Protein AF-A0A1F9MU24-F1 (afdb_monomer_lite)

Secondary structure (DSSP, 8-state):
-HHHHHHHHHHHHHS-SEEEE-STTEEEEEEEPTT-SS-EEEEEEEEEGGGTEEEEEEEEES-----

Sequence (67 aa):
MLIECMRFAILLFVHPDGRIPQSKDKAILYKKLPRRRDNLVAAVVVETGAGGIVEVITVLVHFEVKR

Radius of gyration: 1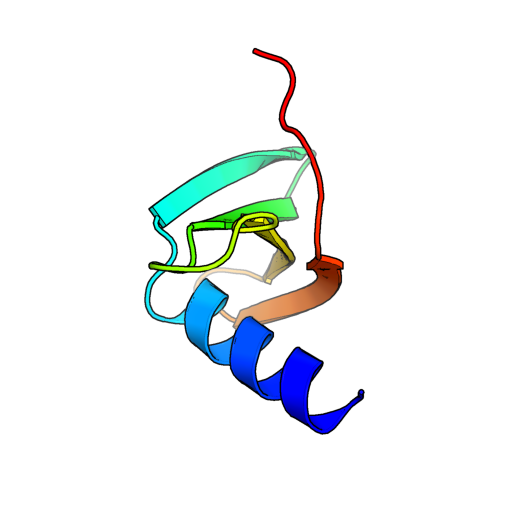1.82 Å; chains: 1; bounding box: 25×28×37 Å

Foldseek 3Di:
DVVVQVVVVVCQLPPFPDWADDPDQWIKGWDAQPPDPQGIKIFIWGQPDPPRDIDTPDIDTSDDDDD

Structure (mmCIF, N/CA/C/O backbone):
data_AF-A0A1F9MU24-F1
#
_entry.id   AF-A0A1F9MU24-F1
#
loop_
_atom_site.group_PDB
_atom_site.id
_atom_site.type_symbol
_atom_site.label_atom_id
_atom_site.labe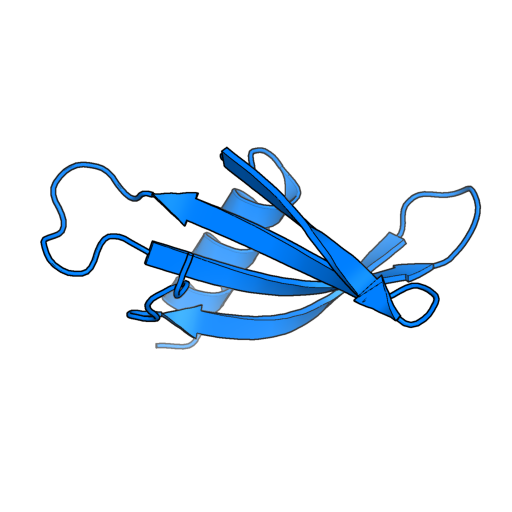l_alt_id
_atom_site.label_comp_id
_atom_site.label_asym_id
_atom_site.label_entity_id
_atom_site.label_seq_id
_atom_site.pdbx_PDB_ins_code
_atom_site.Cartn_x
_atom_site.Cartn_y
_atom_site.Cartn_z
_atom_site.occupancy
_atom_site.B_iso_or_equiv
_atom_site.auth_seq_id
_atom_site.auth_comp_id
_atom_site.auth_asym_id
_atom_site.auth_atom_id
_atom_site.pdbx_PDB_model_num
ATOM 1 N N . MET A 1 1 ? -5.659 -16.715 9.499 1.00 57.44 1 MET A N 1
ATOM 2 C CA . MET A 1 1 ? -4.513 -15.844 9.157 1.00 57.44 1 MET A CA 1
ATOM 3 C C . MET A 1 1 ? -4.463 -15.521 7.660 1.00 57.44 1 MET A C 1
ATOM 5 O O . MET A 1 1 ? -4.701 -14.377 7.317 1.00 57.44 1 MET A O 1
ATOM 9 N N . LEU A 1 2 ? -4.281 -16.496 6.755 1.00 55.44 2 LEU A N 1
ATOM 10 C CA . LEU A 1 2 ? -4.254 -16.262 5.291 1.00 55.44 2 LEU A CA 1
ATOM 11 C C . LEU A 1 2 ? -5.512 -15.574 4.719 1.00 55.44 2 LEU A C 1
ATOM 13 O O . LEU A 1 2 ? -5.399 -14.654 3.915 1.00 55.44 2 LEU A O 1
ATOM 17 N N . ILE A 1 3 ? -6.701 -15.972 5.183 1.00 63.06 3 ILE A N 1
ATOM 18 C CA . ILE A 1 3 ? -7.984 -15.394 4.739 1.00 63.06 3 ILE A CA 1
ATOM 19 C C . ILE A 1 3 ? -8.085 -13.902 5.096 1.00 63.06 3 ILE A C 1
ATOM 21 O O . ILE A 1 3 ? -8.590 -13.103 4.310 1.00 63.06 3 ILE A O 1
ATOM 25 N N . GLU A 1 4 ? -7.575 -13.503 6.263 1.00 66.12 4 GLU A N 1
ATOM 26 C CA . GLU A 1 4 ? -7.591 -12.097 6.676 1.00 66.12 4 GLU A CA 1
ATOM 27 C C . GLU A 1 4 ? -6.616 -11.259 5.850 1.00 66.12 4 GLU A C 1
ATOM 29 O O . GLU A 1 4 ? -6.980 -10.172 5.407 1.00 66.12 4 GLU A O 1
ATOM 34 N N . CYS A 1 5 ? -5.421 -11.785 5.560 1.00 64.62 5 CYS A N 1
ATOM 35 C CA . CYS A 1 5 ? -4.446 -11.106 4.706 1.00 64.62 5 CYS A CA 1
ATOM 36 C C . CYS A 1 5 ? -4.999 -10.837 3.297 1.00 64.62 5 CYS A C 1
ATOM 38 O O . CYS A 1 5 ? -4.849 -9.726 2.792 1.00 64.62 5 CYS A O 1
ATOM 40 N N . MET A 1 6 ? -5.700 -11.806 2.691 1.00 70.38 6 MET A N 1
ATOM 41 C CA . MET A 1 6 ? -6.374 -11.608 1.398 1.00 70.38 6 MET A CA 1
ATOM 42 C C . MET A 1 6 ? -7.455 -10.526 1.470 1.00 70.38 6 MET A C 1
ATOM 44 O O . MET A 1 6 ? -7.543 -9.664 0.595 1.00 70.38 6 MET A O 1
ATOM 48 N N . ARG A 1 7 ? -8.258 -10.532 2.538 1.00 76.81 7 ARG A N 1
ATOM 49 C CA . ARG A 1 7 ? -9.316 -9.537 2.738 1.00 76.81 7 ARG A CA 1
ATOM 50 C C . ARG A 1 7 ? -8.748 -8.123 2.892 1.00 76.81 7 ARG A C 1
ATOM 52 O O . ARG A 1 7 ? -9.324 -7.174 2.365 1.00 76.81 7 ARG A O 1
ATOM 59 N N . PHE A 1 8 ? -7.610 -7.980 3.569 1.00 76.50 8 PHE A N 1
ATOM 60 C CA . PHE A 1 8 ? -6.924 -6.697 3.697 1.00 76.50 8 PHE A CA 1
ATOM 61 C C . PHE A 1 8 ? -6.260 -6.233 2.402 1.00 76.50 8 PHE A C 1
ATOM 63 O O . PHE A 1 8 ? -6.339 -5.048 2.092 1.00 76.50 8 PHE A O 1
ATOM 70 N N . ALA A 1 9 ? -5.659 -7.141 1.631 1.00 74.12 9 ALA A N 1
ATOM 71 C CA . ALA A 1 9 ? -5.057 -6.807 0.341 1.00 74.12 9 ALA A CA 1
ATOM 72 C C . ALA A 1 9 ? -6.088 -6.191 -0.621 1.00 74.12 9 ALA A C 1
ATOM 74 O O . ALA A 1 9 ? -5.834 -5.137 -1.200 1.00 74.12 9 ALA A O 1
ATOM 75 N N . ILE A 1 10 ? -7.287 -6.783 -0.706 1.00 76.38 10 ILE A N 1
ATOM 76 C CA . ILE A 1 10 ? -8.395 -6.237 -1.508 1.00 76.38 10 ILE A CA 1
ATOM 77 C C . ILE A 1 10 ? -8.792 -4.842 -1.007 1.00 76.38 10 ILE A C 1
ATOM 79 O O . ILE A 1 10 ? -8.935 -3.910 -1.794 1.00 76.38 10 ILE A O 1
ATOM 83 N N . LEU A 1 11 ? -8.940 -4.681 0.310 1.00 80.25 11 LEU A N 1
ATOM 84 C CA . LEU A 1 11 ? -9.346 -3.415 0.920 1.00 80.25 11 LEU A CA 1
ATOM 85 C C . LEU A 1 11 ? -8.341 -2.281 0.641 1.00 80.25 11 LEU A C 1
ATOM 87 O O . LEU A 1 11 ? -8.746 -1.150 0.377 1.00 80.25 11 LEU A O 1
ATOM 91 N N . LEU A 1 12 ? -7.043 -2.589 0.696 1.00 81.44 12 LEU A N 1
ATOM 92 C CA . LEU A 1 12 ? -5.952 -1.645 0.450 1.00 81.44 12 LEU A CA 1
ATOM 93 C C . LEU A 1 12 ? -5.799 -1.289 -1.026 1.00 81.44 12 LEU A C 1
ATOM 95 O O . LEU A 1 12 ? -5.417 -0.165 -1.326 1.00 81.44 12 LEU A O 1
ATOM 99 N N . PHE A 1 13 ? -6.099 -2.220 -1.931 1.00 78.88 13 PHE A N 1
ATOM 100 C CA . PHE A 1 13 ? -6.022 -1.973 -3.366 1.00 78.88 13 PHE A CA 1
ATOM 101 C C . PHE A 1 13 ? -7.196 -1.127 -3.875 1.00 78.88 13 PHE A C 1
ATOM 103 O O . PHE A 1 13 ? -6.994 -0.174 -4.620 1.00 78.88 13 PHE A O 1
ATOM 110 N N . VAL A 1 14 ? -8.423 -1.442 -3.447 1.00 81.69 14 VAL A N 1
ATOM 111 C CA . VAL A 1 14 ? -9.630 -0.772 -3.961 1.00 81.69 14 VAL A CA 1
ATOM 112 C C . VAL A 1 14 ? -9.848 0.592 -3.296 1.00 81.69 14 VAL A C 1
ATOM 114 O O . VAL A 1 14 ? -10.232 1.553 -3.961 1.00 81.69 14 VAL A O 1
ATOM 117 N N . HIS A 1 15 ? -9.604 0.696 -1.984 1.00 84.25 15 HIS A N 1
ATOM 118 C CA . HIS A 1 15 ? -9.896 1.904 -1.206 1.00 84.25 15 HIS A CA 1
ATOM 119 C C . HIS A 1 15 ? -8.816 2.205 -0.149 1.00 84.25 15 HIS A C 1
ATOM 121 O O . HIS A 1 15 ? -9.122 2.180 1.052 1.00 84.25 15 HIS A O 1
ATOM 127 N N . PRO A 1 16 ? -7.563 2.500 -0.542 1.00 87.62 16 PRO A N 1
ATOM 128 C CA . PRO A 1 16 ? -6.548 2.951 0.405 1.00 87.62 16 PRO A CA 1
ATOM 129 C 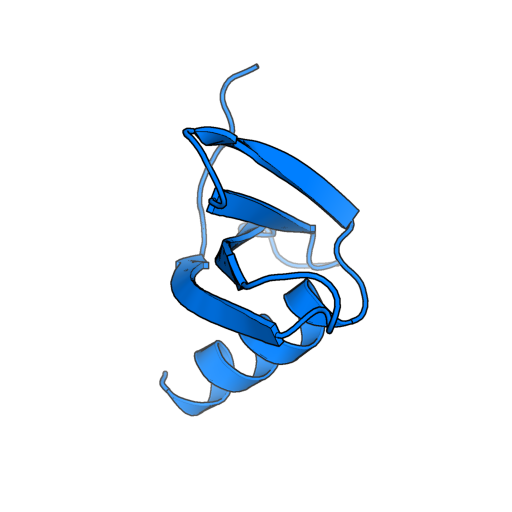C . PRO A 1 16 ? -6.922 4.318 0.991 1.00 87.62 16 PRO A C 1
ATOM 131 O O . PRO A 1 16 ? -7.495 5.162 0.305 1.00 87.62 16 PRO A O 1
ATOM 134 N N . ASP A 1 17 ? -6.565 4.560 2.253 1.00 88.19 17 ASP A N 1
ATOM 135 C CA . ASP A 1 17 ? -6.691 5.899 2.851 1.00 88.19 17 ASP A CA 1
ATOM 136 C C . ASP A 1 17 ? -5.519 6.803 2.447 1.00 88.19 17 ASP A C 1
ATOM 138 O O . ASP A 1 17 ? -5.607 8.027 2.538 1.00 88.19 17 ASP A O 1
ATOM 142 N N . GLY A 1 18 ? -4.406 6.208 2.018 1.00 87.44 18 GLY A N 1
ATOM 143 C CA . GLY A 1 18 ? -3.288 6.945 1.459 1.00 87.44 18 GLY A CA 1
ATOM 144 C C . GLY A 1 18 ? -2.234 6.055 0.818 1.00 87.44 18 GLY A C 1
ATOM 145 O O . GLY A 1 18 ? -2.249 4.826 0.938 1.00 87.44 18 GLY A O 1
ATOM 146 N N . ARG A 1 19 ? -1.316 6.724 0.121 1.00 88.31 19 ARG A N 1
ATOM 147 C CA . ARG A 1 19 ? -0.224 6.131 -0.649 1.00 88.31 19 ARG A CA 1
ATOM 148 C C . ARG A 1 19 ? 1.077 6.830 -0.285 1.00 88.31 19 ARG A C 1
ATOM 150 O O . ARG A 1 19 ? 1.172 8.050 -0.399 1.00 88.31 19 ARG A O 1
ATOM 157 N N . ILE A 1 20 ? 2.075 6.056 0.123 1.00 88.31 20 ILE A N 1
ATOM 158 C CA . ILE A 1 20 ? 3.436 6.537 0.365 1.00 88.31 20 ILE A CA 1
ATOM 159 C C . ILE A 1 20 ? 4.297 6.035 -0.799 1.00 88.31 20 ILE A C 1
ATOM 161 O O . ILE A 1 20 ? 4.500 4.822 -0.909 1.00 88.31 20 ILE A O 1
ATOM 165 N N . PRO A 1 21 ? 4.783 6.918 -1.688 1.00 87.62 21 PRO A N 1
ATOM 166 C CA . PRO A 1 21 ? 5.677 6.501 -2.759 1.00 87.62 21 PRO A CA 1
ATOM 167 C C . PRO A 1 21 ? 6.973 5.942 -2.163 1.00 87.62 21 PRO A C 1
ATOM 169 O O . PRO A 1 21 ? 7.482 6.447 -1.160 1.00 87.62 21 PRO A O 1
ATOM 172 N N . GLN A 1 22 ? 7.491 4.877 -2.762 1.00 86.31 22 GLN A N 1
ATOM 173 C CA . GLN A 1 22 ? 8.813 4.327 -2.473 1.00 86.31 22 GLN A CA 1
ATOM 174 C C . GLN A 1 22 ? 9.670 4.411 -3.743 1.00 86.31 22 GLN A C 1
ATOM 176 O O . GLN A 1 22 ? 9.282 5.030 -4.733 1.00 86.31 22 GLN A O 1
ATOM 181 N N . SER A 1 23 ? 10.877 3.851 -3.713 1.00 84.56 23 SER A N 1
ATOM 182 C CA . SER A 1 23 ? 11.767 3.885 -4.871 1.00 84.56 23 SER A CA 1
ATOM 183 C C . SER A 1 23 ? 11.195 3.102 -6.063 1.00 84.56 23 SER A C 1
ATOM 185 O O . SER A 1 23 ? 10.613 2.028 -5.901 1.00 84.56 23 SER A O 1
ATOM 187 N N . LYS A 1 24 ? 11.437 3.630 -7.272 1.00 83.31 24 LYS A N 1
ATOM 188 C CA . LYS A 1 24 ? 11.033 3.053 -8.565 1.00 83.31 24 LYS A CA 1
ATOM 189 C C . LYS A 1 24 ? 9.510 2.936 -8.716 1.00 83.31 24 LYS A C 1
ATOM 191 O O . LYS A 1 24 ? 8.824 3.945 -8.813 1.00 83.31 24 LYS A O 1
ATOM 196 N N . ASP A 1 25 ? 9.025 1.707 -8.777 1.00 84.69 25 ASP A N 1
ATOM 197 C CA . ASP A 1 25 ? 7.658 1.272 -9.033 1.00 84.69 25 ASP A CA 1
ATOM 198 C C . ASP A 1 25 ? 6.947 0.827 -7.750 1.00 84.69 25 ASP A C 1
ATOM 200 O O . ASP A 1 25 ? 5.831 0.317 -7.795 1.00 84.69 25 ASP A O 1
ATOM 204 N N . LYS A 1 26 ? 7.582 0.993 -6.585 1.00 86.56 26 LYS A N 1
ATOM 205 C CA . LYS A 1 26 ? 7.022 0.552 -5.310 1.00 86.56 26 LYS A CA 1
ATOM 206 C C . LYS A 1 26 ? 6.217 1.655 -4.642 1.00 86.56 26 LYS A C 1
ATOM 208 O O . LYS A 1 26 ? 6.611 2.823 -4.621 1.00 86.56 26 LYS A O 1
ATOM 213 N N . ALA A 1 27 ? 5.141 1.258 -3.982 1.00 87.81 27 ALA A N 1
ATOM 214 C CA . ALA A 1 27 ? 4.376 2.127 -3.104 1.00 87.81 27 ALA A CA 1
ATOM 215 C C . ALA A 1 27 ? 3.924 1.369 -1.856 1.00 87.81 27 ALA A C 1
ATOM 217 O O . ALA A 1 27 ? 3.803 0.145 -1.854 1.00 87.81 27 ALA A O 1
ATOM 218 N N . ILE A 1 28 ? 3.666 2.106 -0.780 1.00 88.12 28 ILE A N 1
ATOM 219 C CA . ILE A 1 28 ? 2.988 1.579 0.401 1.00 88.12 28 ILE A CA 1
ATOM 220 C C . ILE A 1 28 ? 1.574 2.141 0.394 1.00 88.12 28 ILE A C 1
ATOM 222 O O . ILE A 1 28 ? 1.378 3.351 0.515 1.00 88.12 28 ILE A O 1
ATOM 226 N N . LEU A 1 29 ? 0.593 1.259 0.262 1.00 88.62 29 LEU A N 1
ATOM 227 C CA . LEU A 1 29 ? -0.813 1.587 0.458 1.00 88.62 29 LEU A CA 1
ATOM 228 C C . LEU A 1 29 ? -1.154 1.333 1.917 1.00 88.62 29 LEU A C 1
ATOM 230 O O . LEU A 1 29 ? -0.773 0.293 2.451 1.00 88.62 29 LEU A O 1
ATOM 234 N N . TYR A 1 30 ? -1.867 2.248 2.564 1.00 87.88 30 TYR A N 1
ATOM 235 C CA . TYR A 1 30 ? -2.291 2.056 3.949 1.00 87.88 30 TYR A CA 1
ATOM 236 C C . TYR A 1 30 ? -3.763 2.392 4.150 1.00 87.88 30 TYR A C 1
ATOM 238 O O . TYR A 1 30 ? -4.347 3.210 3.434 1.00 87.88 30 TYR A O 1
ATOM 246 N N . LYS A 1 31 ? -4.365 1.759 5.158 1.00 86.75 31 LYS A N 1
ATOM 247 C CA . LYS A 1 31 ? -5.739 2.012 5.580 1.00 86.75 31 LYS A CA 1
ATOM 248 C C . LYS A 1 31 ? -5.886 1.892 7.090 1.00 86.75 31 LYS A C 1
ATOM 250 O O . LYS A 1 31 ? -5.331 0.982 7.710 1.00 86.75 31 LYS A O 1
ATOM 255 N N . LYS A 1 32 ? -6.674 2.799 7.665 1.00 84.88 32 LYS A N 1
ATOM 256 C CA . LYS A 1 32 ? -7.131 2.762 9.049 1.00 84.88 32 LYS A CA 1
ATOM 257 C C . LYS A 1 32 ? -8.433 1.973 9.138 1.00 84.88 32 LYS A C 1
ATOM 259 O O . LYS A 1 32 ? -9.450 2.335 8.553 1.00 84.88 32 LYS A O 1
ATOM 264 N N . LEU A 1 33 ? -8.420 0.895 9.908 1.00 82.06 33 LEU A N 1
ATOM 265 C CA . LEU A 1 33 ? -9.600 0.106 10.218 1.00 82.06 33 LEU A CA 1
ATOM 266 C C . LEU A 1 33 ? -10.387 0.771 11.355 1.00 82.06 33 LEU A C 1
ATOM 268 O O . LEU A 1 33 ? -9.843 0.965 12.448 1.00 82.06 33 LEU A O 1
ATOM 272 N N . PRO A 1 34 ? -11.670 1.107 11.149 1.00 73.62 34 PRO A N 1
ATOM 273 C CA . PRO A 1 34 ? -12.489 1.653 12.217 1.00 73.62 34 PRO A CA 1
ATOM 274 C C . PRO A 1 34 ? -12.644 0.624 13.347 1.00 73.62 34 PRO A C 1
ATOM 276 O O . PRO A 1 34 ? -12.793 -0.570 13.101 1.00 73.62 34 PRO A O 1
ATOM 279 N N . ARG A 1 35 ? -12.653 1.107 14.596 1.00 72.94 35 ARG A N 1
ATOM 280 C CA . ARG A 1 35 ? -12.934 0.324 15.819 1.00 72.94 35 ARG A CA 1
ATOM 281 C C . ARG A 1 35 ? -11.905 -0.753 16.206 1.00 72.94 35 ARG A C 1
ATOM 283 O O . ARG A 1 35 ? -12.204 -1.579 17.064 1.00 72.94 35 ARG A O 1
ATOM 290 N N . ARG A 1 36 ? -10.683 -0.717 15.667 1.00 70.69 36 ARG A N 1
ATOM 291 C CA . ARG A 1 36 ? -9.549 -1.525 16.157 1.00 70.69 36 ARG A CA 1
ATOM 292 C C . ARG A 1 36 ? -8.529 -0.609 16.843 1.00 70.69 36 ARG A C 1
ATOM 294 O O . ARG A 1 36 ? -8.277 0.479 16.341 1.00 70.69 36 ARG A O 1
ATOM 301 N N . ARG A 1 37 ? -7.958 -1.002 17.990 1.00 61.56 37 ARG A N 1
ATOM 302 C CA . ARG A 1 37 ? -6.847 -0.238 18.608 1.00 61.56 37 ARG A CA 1
ATOM 303 C C . ARG A 1 37 ? -5.586 -0.298 17.741 1.00 61.56 37 ARG A C 1
ATOM 305 O O . ARG A 1 37 ? -4.892 0.700 17.605 1.00 61.56 37 ARG A O 1
ATOM 312 N N . ASP A 1 38 ? -5.404 -1.419 17.052 1.00 63.62 38 ASP A N 1
ATOM 313 C CA . ASP A 1 38 ? -4.283 -1.698 16.156 1.00 63.62 38 ASP A CA 1
ATOM 314 C C . ASP A 1 38 ? -4.702 -1.422 14.698 1.00 63.62 38 ASP A C 1
ATOM 316 O O . ASP A 1 38 ? -4.727 -2.295 13.828 1.00 63.62 38 ASP A O 1
ATOM 320 N N . ASN A 1 39 ? -5.195 -0.210 14.449 1.00 67.50 39 ASN A N 1
ATOM 321 C CA . ASN A 1 39 ? -6.011 0.099 13.273 1.00 67.50 39 ASN A CA 1
ATOM 322 C C . ASN A 1 39 ? -5.262 0.200 11.946 1.00 67.50 39 ASN A C 1
ATOM 324 O O . ASN A 1 39 ? -5.919 0.433 10.940 1.00 67.50 39 ASN A O 1
ATOM 328 N N . LEU A 1 40 ? -3.945 0.048 11.890 1.00 73.31 40 LEU A N 1
ATOM 329 C CA . LEU A 1 40 ? -3.206 0.280 10.653 1.00 73.31 40 LEU A CA 1
ATOM 330 C C . LEU A 1 40 ? -2.881 -1.032 9.944 1.00 73.31 40 LEU A C 1
ATOM 332 O O . LEU A 1 40 ? -2.200 -1.906 10.488 1.00 73.31 40 LEU A O 1
ATOM 336 N N . VAL A 1 41 ? -3.361 -1.137 8.704 1.00 85.75 41 VAL A N 1
ATOM 337 C CA . VAL A 1 41 ? -2.929 -2.160 7.750 1.00 85.75 41 VAL A CA 1
ATOM 338 C C . VAL A 1 41 ? -2.271 -1.470 6.570 1.00 85.75 41 VAL A C 1
ATOM 340 O O . VAL A 1 41 ? -2.752 -0.431 6.114 1.00 85.75 41 VAL A O 1
ATOM 343 N N . ALA A 1 42 ? -1.163 -2.027 6.099 1.00 85.75 42 ALA A N 1
ATOM 344 C CA . ALA A 1 42 ? -0.505 -1.582 4.885 1.00 85.75 42 ALA A CA 1
ATOM 345 C C . ALA A 1 42 ? -0.144 -2.743 3.983 1.00 85.75 42 ALA A C 1
ATOM 347 O O . ALA A 1 42 ? 0.056 -3.866 4.436 1.00 85.75 42 ALA A O 1
ATOM 348 N N . ALA A 1 43 ? -0.026 -2.440 2.701 1.00 87.75 43 ALA A N 1
ATOM 349 C CA . ALA A 1 43 ? 0.519 -3.331 1.703 1.00 87.75 43 ALA A CA 1
ATOM 350 C C . ALA A 1 43 ? 1.663 -2.620 0.993 1.00 87.75 43 ALA A C 1
ATOM 352 O O . ALA A 1 43 ? 1.509 -1.486 0.535 1.00 87.75 43 ALA A O 1
ATOM 353 N N . VAL A 1 44 ? 2.802 -3.300 0.896 1.00 87.12 44 VAL A N 1
ATOM 354 C CA . VAL A 1 44 ? 3.849 -2.919 -0.049 1.00 87.12 44 VAL A CA 1
ATOM 355 C C . VAL A 1 44 ? 3.444 -3.478 -1.396 1.00 87.12 44 VAL A C 1
ATOM 357 O O . VAL A 1 44 ? 3.229 -4.687 -1.527 1.00 87.12 44 VAL A O 1
ATOM 360 N N . VAL A 1 45 ? 3.346 -2.596 -2.379 1.00 87.38 45 VAL A N 1
ATOM 361 C CA . VAL A 1 45 ? 2.904 -2.947 -3.715 1.00 87.38 45 VAL A CA 1
ATOM 362 C C . VAL A 1 45 ? 3.895 -2.523 -4.786 1.00 87.38 45 VAL A C 1
ATOM 364 O O . VAL A 1 45 ? 4.670 -1.589 -4.572 1.00 87.38 45 VAL A O 1
ATOM 367 N N . VAL A 1 46 ? 3.863 -3.208 -5.926 1.00 86.44 46 VAL A N 1
ATOM 368 C CA . VAL A 1 46 ? 4.594 -2.842 -7.147 1.00 86.44 46 VAL A CA 1
ATOM 369 C C . VAL A 1 46 ? 3.593 -2.449 -8.218 1.00 86.44 46 VAL A C 1
ATOM 371 O O . VAL A 1 46 ? 2.720 -3.239 -8.556 1.00 86.44 46 VAL A O 1
ATOM 374 N N . GLU A 1 47 ? 3.723 -1.243 -8.752 1.00 77.50 47 GLU A N 1
ATOM 375 C CA . GLU A 1 47 ? 2.918 -0.731 -9.855 1.00 77.50 47 GLU A CA 1
ATOM 376 C C . GLU A 1 47 ? 3.600 -1.088 -11.182 1.00 77.50 47 GLU A C 1
ATOM 378 O O . GLU A 1 47 ? 4.541 -0.428 -11.623 1.00 77.50 47 GLU A O 1
ATOM 383 N N . THR A 1 48 ? 3.134 -2.154 -11.832 1.00 69.62 48 THR A N 1
ATOM 384 C CA . THR A 1 48 ? 3.696 -2.597 -13.114 1.00 69.62 48 THR A CA 1
ATOM 385 C C . THR A 1 48 ? 2.958 -1.950 -14.293 1.00 69.62 48 THR A C 1
ATOM 387 O O . THR A 1 48 ? 1.858 -2.348 -14.667 1.00 69.62 48 THR A O 1
ATOM 390 N N . GLY A 1 49 ? 3.587 -0.933 -14.896 1.00 61.16 49 GLY A N 1
ATOM 391 C CA . GLY A 1 49 ? 3.246 -0.377 -16.215 1.00 61.16 49 GLY A CA 1
ATOM 392 C C . GLY A 1 49 ? 1.839 0.225 -16.392 1.00 61.16 49 GLY A C 1
ATOM 393 O O . GLY A 1 49 ? 1.002 0.233 -15.494 1.00 61.16 49 GLY A O 1
ATOM 394 N N . ALA A 1 50 ? 1.571 0.743 -17.599 1.00 56.88 50 ALA A N 1
ATOM 395 C CA . ALA A 1 50 ? 0.400 1.565 -17.956 1.00 56.88 50 ALA A CA 1
ATOM 396 C C . ALA A 1 50 ? -0.991 0.898 -17.7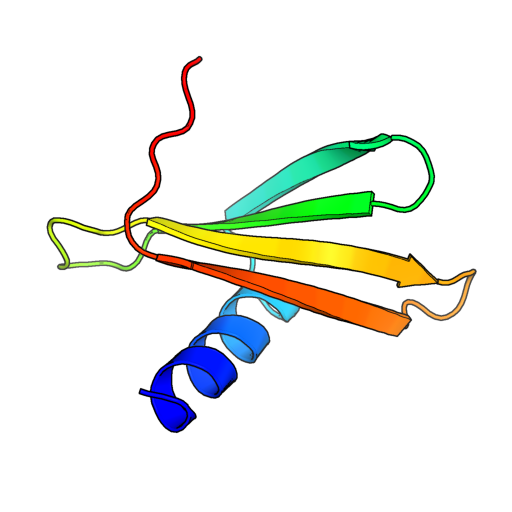88 1.00 56.88 50 ALA A C 1
ATOM 398 O O . ALA A 1 50 ? -2.004 1.527 -18.080 1.00 56.88 50 ALA A O 1
ATOM 399 N N . GLY A 1 51 ? -1.050 -0.354 -17.321 1.00 57.97 51 GLY A N 1
ATOM 400 C CA . GLY A 1 51 ? -2.276 -1.129 -17.101 1.00 57.97 51 GLY A CA 1
ATOM 401 C C . GLY A 1 51 ? -2.678 -1.308 -15.633 1.00 57.97 51 GLY A C 1
ATOM 402 O O . GLY A 1 51 ? -3.677 -1.971 -15.373 1.00 57.97 51 GLY A O 1
ATOM 403 N N . GLY A 1 52 ? -1.929 -0.746 -14.675 1.00 62.66 52 GLY A N 1
ATOM 404 C CA . GLY A 1 52 ? -2.344 -0.719 -13.266 1.00 62.66 52 GLY A CA 1
ATOM 405 C C . GLY A 1 52 ? -2.337 -2.082 -12.568 1.00 62.66 52 GLY A C 1
ATOM 406 O O . GLY A 1 52 ? -3.069 -2.270 -11.596 1.00 62.66 52 GLY A O 1
ATOM 407 N N . ILE A 1 53 ? -1.531 -3.039 -13.041 1.00 59.59 53 ILE A N 1
ATOM 408 C CA . ILE A 1 53 ? -1.342 -4.306 -12.331 1.00 59.59 53 ILE A CA 1
ATOM 409 C C . ILE A 1 53 ? -0.485 -4.015 -11.101 1.00 59.59 53 ILE A C 1
ATOM 411 O O . ILE A 1 53 ? 0.685 -3.634 -11.207 1.00 59.59 53 ILE A O 1
ATOM 415 N N . VAL A 1 54 ? -1.108 -4.167 -9.936 1.00 68.56 54 VAL A N 1
ATOM 416 C CA . VAL A 1 54 ? -0.494 -3.930 -8.635 1.00 68.56 54 VAL A CA 1
ATOM 417 C C . VAL A 1 54 ? -0.255 -5.267 -7.956 1.00 68.56 54 VAL A C 1
ATOM 419 O O . VAL A 1 54 ? -1.191 -5.937 -7.521 1.00 68.56 54 VAL A O 1
ATOM 422 N N . GLU A 1 55 ? 1.009 -5.662 -7.867 1.00 77.19 55 GLU A N 1
ATOM 423 C CA . GLU A 1 55 ? 1.396 -6.864 -7.134 1.00 77.19 55 GLU A CA 1
ATOM 424 C C . GLU A 1 55 ? 1.571 -6.525 -5.656 1.00 77.19 55 GLU A C 1
ATOM 426 O O . GLU A 1 55 ? 2.330 -5.623 -5.304 1.00 77.19 55 GLU A O 1
ATOM 431 N N . VAL A 1 56 ? 0.880 -7.255 -4.777 1.00 77.94 56 VAL A N 1
ATOM 432 C CA . VAL A 1 56 ? 1.053 -7.130 -3.326 1.00 77.94 56 VAL A CA 1
ATOM 433 C C . VAL A 1 56 ? 2.209 -8.025 -2.898 1.00 77.94 56 VAL A C 1
ATOM 435 O O . VAL A 1 56 ? 2.087 -9.247 -2.921 1.00 77.94 56 VAL A O 1
ATOM 438 N N . ILE A 1 57 ? 3.319 -7.419 -2.477 1.00 80.75 57 ILE A N 1
ATOM 439 C CA . ILE A 1 57 ? 4.497 -8.158 -2.001 1.00 80.75 57 ILE A CA 1
ATOM 440 C C . ILE A 1 57 ? 4.261 -8.638 -0.568 1.00 80.75 57 ILE A C 1
ATOM 442 O O . ILE A 1 57 ? 4.418 -9.814 -0.254 1.00 80.75 57 ILE A O 1
ATOM 446 N N . THR A 1 58 ? 3.882 -7.706 0.308 1.00 81.06 58 THR A N 1
ATOM 447 C CA . THR A 1 58 ? 3.779 -7.941 1.750 1.00 81.06 58 THR A CA 1
ATOM 448 C C . THR A 1 58 ? 2.624 -7.138 2.316 1.00 81.06 58 THR A C 1
ATOM 450 O O . THR 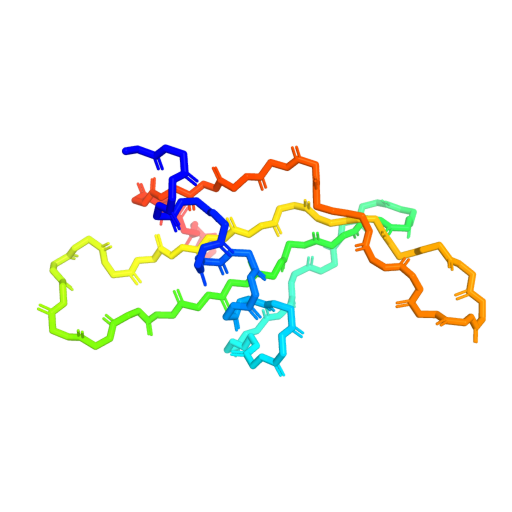A 1 58 ? 2.498 -5.949 2.023 1.00 81.06 58 THR A O 1
ATOM 453 N N . VAL A 1 59 ? 1.829 -7.769 3.181 1.00 81.00 59 VAL A N 1
ATOM 454 C CA . VAL A 1 59 ? 0.820 -7.100 4.007 1.00 81.00 59 VAL A CA 1
ATOM 455 C C . VAL A 1 59 ? 1.340 -7.004 5.438 1.00 81.00 59 VAL A C 1
ATOM 457 O O . VAL A 1 59 ? 1.718 -8.007 6.041 1.00 81.00 59 VAL A O 1
ATOM 460 N N . LEU A 1 60 ? 1.351 -5.790 5.974 1.00 81.38 60 LEU A N 1
ATOM 461 C CA . LEU A 1 60 ? 1.741 -5.461 7.337 1.00 81.38 60 LEU A CA 1
ATOM 462 C C . LEU A 1 60 ? 0.484 -5.115 8.129 1.00 81.38 60 LEU A C 1
ATOM 464 O O . LEU A 1 60 ? -0.323 -4.288 7.704 1.00 81.38 60 LEU A O 1
ATOM 468 N N . VAL A 1 61 ? 0.339 -5.717 9.302 1.00 76.50 61 VAL A N 1
ATOM 469 C CA . VAL A 1 61 ? -0.670 -5.347 10.299 1.00 76.50 61 VAL A CA 1
ATOM 470 C C . VAL A 1 61 ? 0.048 -4.768 11.513 1.00 76.50 61 VAL A C 1
ATOM 472 O O . VAL A 1 61 ? 1.131 -5.231 11.857 1.00 76.50 61 VAL A O 1
ATOM 475 N N . HIS A 1 62 ? -0.556 -3.767 12.157 1.00 72.31 62 HIS A N 1
ATOM 476 C CA . HIS A 1 62 ? -0.056 -3.162 13.401 1.00 72.31 62 HIS A CA 1
ATOM 477 C C . HIS A 1 62 ? 1.298 -2.444 13.246 1.00 72.31 62 HIS A C 1
ATOM 479 O O . HIS A 1 62 ? 2.208 -2.630 14.050 1.00 72.31 62 HIS A O 1
ATOM 485 N N . PHE A 1 63 ? 1.446 -1.616 12.213 1.00 68.81 63 PHE A N 1
ATOM 486 C CA . PHE A 1 63 ? 2.662 -0.825 11.998 1.00 68.81 63 PHE A CA 1
ATOM 487 C C . PHE A 1 63 ? 2.412 0.666 12.280 1.00 68.81 63 PHE A C 1
ATOM 489 O O . PHE A 1 63 ? 1.301 1.167 12.106 1.00 68.81 63 PHE A O 1
ATOM 496 N N . GLU A 1 64 ? 3.454 1.378 12.708 1.00 62.78 64 GLU A N 1
ATOM 497 C CA . GLU A 1 64 ? 3.431 2.818 12.970 1.00 62.78 64 GLU A CA 1
ATOM 498 C C . GLU A 1 64 ? 4.233 3.547 11.884 1.00 62.78 64 GLU A C 1
ATOM 500 O O . GLU A 1 64 ? 5.376 3.187 11.599 1.00 62.78 64 GLU A O 1
ATOM 505 N N . VAL A 1 65 ? 3.647 4.580 11.273 1.00 56.34 65 VAL A N 1
ATOM 506 C CA . VAL A 1 65 ? 4.382 5.485 10.379 1.00 56.34 65 VAL A CA 1
ATOM 507 C C . VAL A 1 65 ? 4.900 6.637 11.226 1.00 56.34 65 VAL A C 1
ATOM 509 O O . VAL A 1 65 ? 4.119 7.495 11.641 1.00 56.34 65 VAL A O 1
ATOM 512 N N . LYS A 1 66 ? 6.210 6.661 11.487 1.00 58.22 66 LYS A N 1
ATOM 513 C CA . LYS A 1 66 ? 6.848 7.841 12.080 1.00 58.22 66 LYS A CA 1
ATOM 514 C C . LYS A 1 66 ? 6.740 9.002 11.086 1.00 58.22 66 LYS A C 1
ATOM 516 O O . LYS A 1 66 ? 7.101 8.837 9.923 1.00 58.22 66 LYS A O 1
ATOM 521 N N . ARG A 1 67 ? 6.168 10.119 11.546 1.00 52.03 67 ARG A N 1
ATOM 522 C CA . ARG A 1 67 ? 6.103 11.386 10.802 1.00 52.03 67 ARG A CA 1
ATOM 523 C C . ARG A 1 67 ? 7.474 12.030 10.694 1.00 52.03 67 ARG A C 1
ATOM 525 O O . ARG A 1 67 ? 8.242 11.906 11.673 1.00 52.03 67 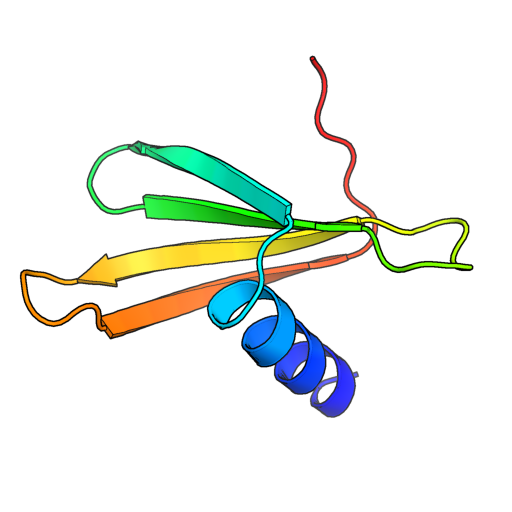ARG A O 1
#

pLDDT: mean 75.97, std 10.72, range [52.03, 88.62]